Protein AF-A0A2E9NAU9-F1 (afdb_monomer)

Radius of gyration: 31.08 Å; Cα contacts (8 Å, |Δi|>4): 8; chains: 1; bounding box: 83×28×66 Å

Sequence (76 aa):
MGATWGERAAYPGGVDSFWVAALWAILPTIVVSGLFFWVLRSIIRADRNERREYARIDAEERAARGLPPAATTTEQ

Solvent-accessible surface area (backbone atoms only — not comparable to full-atom values): 4771 Å² total; per-residue (Å²): 1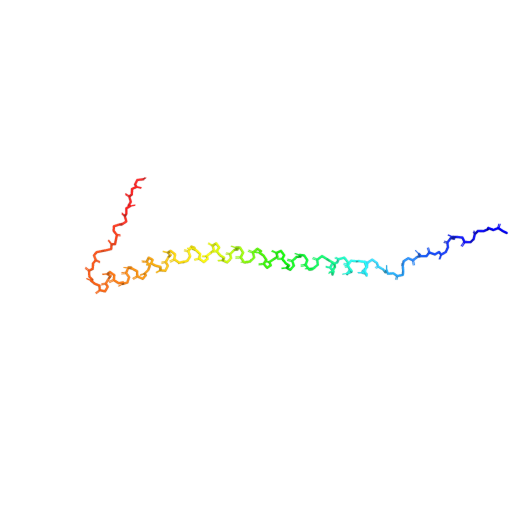34,86,80,86,83,82,79,85,74,80,72,86,62,54,72,66,56,52,54,52,51,54,49,63,66,47,46,62,59,52,52,52,51,51,51,52,51,49,51,55,54,46,55,63,47,48,62,59,45,53,62,50,51,53,55,49,52,55,48,52,55,28,58,76,67,71,44,78,77,81,77,80,80,79,74,129

Nearest PDB structures (foldseek):
  7qso-assembly1_g  TM=4.942E-01  e=3.643E+00  Bos taurus
  7zdh-assembly1_w  TM=4.849E-01  e=6.047E+00  Ovis aries
  8q0a-assembly1_g  TM=4.783E-01  e=6.047E+00  Bos taurus
  7r4g-assembly1_g  TM=4.550E-01  e=7.514E+00  Bos taurus

Structure (mmCIF, N/CA/C/O backbone):
data_AF-A0A2E9NAU9-F1
#
_entry.id   AF-A0A2E9NAU9-F1
#
loop_
_atom_site.group_PDB
_atom_site.id
_atom_site.type_symbol
_atom_site.label_atom_id
_atom_site.label_alt_id
_atom_site.label_comp_id
_atom_site.label_asym_id
_atom_site.label_entity_id
_atom_site.label_seq_id
_atom_site.pdbx_PDB_ins_code
_atom_site.Cartn_x
_atom_site.Cartn_y
_atom_site.Cartn_z
_atom_site.occupancy
_atom_site.B_iso_or_equiv
_atom_site.auth_seq_id
_atom_site.auth_comp_id
_atom_site.auth_asym_id
_atom_site.auth_atom_id
_atom_site.pdbx_PDB_model_num
ATOM 1 N N . MET A 1 1 ? 46.236 -0.825 -35.430 1.00 57.66 1 MET A N 1
ATOM 2 C CA . MET A 1 1 ? 46.238 -0.739 -33.954 1.00 57.66 1 MET A CA 1
ATOM 3 C C . MET A 1 1 ? 45.233 0.336 -33.565 1.00 57.66 1 MET A C 1
ATOM 5 O O . MET A 1 1 ? 45.409 1.456 -34.017 1.00 57.66 1 MET A O 1
ATOM 9 N N . GLY A 1 2 ? 44.180 -0.036 -32.817 1.00 70.50 2 GLY A N 1
ATOM 10 C CA . GLY A 1 2 ? 43.031 0.811 -32.426 1.00 70.50 2 GLY A CA 1
ATOM 11 C C . GLY A 1 2 ? 42.070 1.076 -33.596 1.00 70.50 2 GLY A C 1
ATOM 12 O O . GLY A 1 2 ? 42.532 1.363 -34.685 1.00 70.50 2 GLY A O 1
ATOM 13 N N . ALA A 1 3 ? 40.744 0.989 -33.524 1.00 68.19 3 ALA A N 1
ATOM 14 C CA . ALA A 1 3 ? 39.819 1.048 -32.402 1.00 68.19 3 ALA A CA 1
ATOM 15 C C . ALA A 1 3 ? 38.388 0.851 -32.972 1.00 68.19 3 ALA A C 1
ATOM 17 O O . ALA A 1 3 ? 37.781 1.819 -33.417 1.00 68.19 3 ALA A O 1
ATOM 18 N N . THR A 1 4 ? 37.832 -0.368 -33.000 1.00 68.25 4 THR A N 1
ATOM 19 C CA . THR A 1 4 ? 36.440 -0.615 -33.462 1.00 68.25 4 THR A CA 1
ATOM 20 C C . THR A 1 4 ? 35.439 -0.558 -32.300 1.00 68.25 4 THR A C 1
ATOM 22 O O . THR A 1 4 ? 34.544 -1.392 -32.182 1.00 68.25 4 THR A O 1
ATOM 25 N N . TRP A 1 5 ? 35.596 0.405 -31.385 1.00 64.56 5 TRP A N 1
ATOM 26 C CA . TRP A 1 5 ? 34.793 0.506 -30.154 1.00 64.56 5 TRP A CA 1
ATOM 27 C C . TRP A 1 5 ? 33.363 1.052 -30.369 1.00 64.56 5 TRP A C 1
ATOM 29 O O . TRP A 1 5 ? 32.755 1.528 -29.417 1.00 64.56 5 TRP A O 1
ATOM 39 N N . GLY A 1 6 ? 32.828 1.033 -31.594 1.00 66.25 6 GLY A N 1
ATOM 40 C CA . GLY A 1 6 ? 31.592 1.746 -31.955 1.00 66.25 6 GLY A CA 1
ATOM 41 C C . GLY A 1 6 ? 30.304 0.917 -32.023 1.00 66.25 6 GLY A C 1
ATOM 42 O O . GLY A 1 6 ? 29.234 1.497 -32.137 1.00 66.25 6 GLY A O 1
ATOM 43 N N . GLU A 1 7 ? 30.368 -0.415 -31.955 1.00 62.47 7 GLU A N 1
ATOM 44 C CA . GLU A 1 7 ? 29.236 -1.287 -32.344 1.00 62.47 7 GLU A CA 1
ATOM 45 C C . GLU A 1 7 ? 28.578 -2.067 -31.199 1.00 62.47 7 GLU A C 1
ATOM 47 O O . GLU A 1 7 ? 27.751 -2.950 -31.427 1.00 62.47 7 GLU A O 1
ATOM 52 N N . ARG A 1 8 ? 28.927 -1.777 -29.942 1.00 65.88 8 ARG A N 1
ATOM 53 C CA . ARG A 1 8 ? 28.382 -2.524 -28.802 1.00 65.88 8 ARG A CA 1
ATOM 54 C C . ARG A 1 8 ? 27.218 -1.777 -28.157 1.00 65.88 8 ARG A C 1
ATOM 56 O O . ARG A 1 8 ? 27.417 -0.755 -27.514 1.00 65.88 8 ARG A O 1
ATOM 63 N N . ALA A 1 9 ? 26.045 -2.399 -28.279 1.00 63.19 9 ALA A N 1
ATOM 64 C CA . ALA A 1 9 ? 24.795 -2.145 -27.562 1.00 63.19 9 ALA A CA 1
ATOM 65 C C . ALA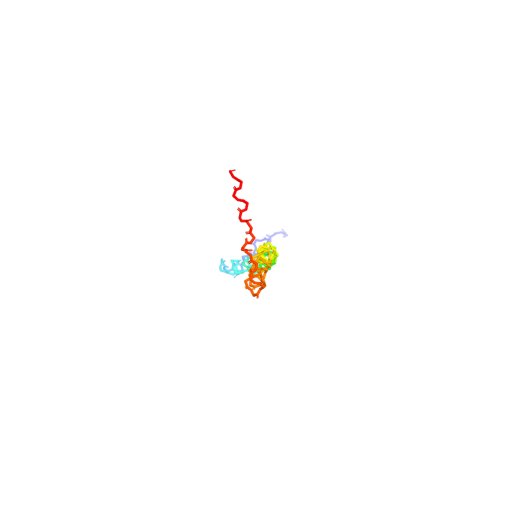 A 1 9 ? 23.849 -1.085 -28.154 1.00 63.19 9 ALA A C 1
ATOM 67 O O . ALA A 1 9 ? 23.393 -0.179 -27.463 1.00 63.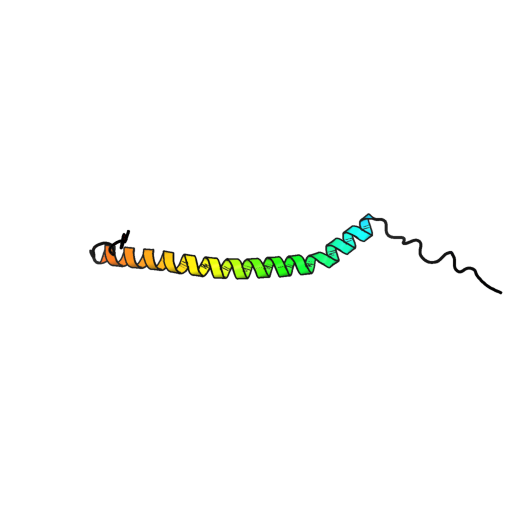19 9 ALA A O 1
ATOM 68 N N . ALA A 1 10 ? 23.424 -1.275 -29.408 1.00 61.47 10 ALA A N 1
ATOM 69 C CA . ALA A 1 10 ? 22.049 -0.910 -29.746 1.00 61.47 10 ALA A CA 1
ATOM 70 C C . ALA A 1 10 ? 21.127 -1.819 -28.913 1.00 61.47 10 ALA A C 1
ATOM 72 O O . ALA A 1 10 ? 21.092 -3.027 -29.144 1.00 61.47 10 ALA A O 1
ATOM 73 N N . TYR A 1 11 ? 20.478 -1.275 -27.879 1.00 65.19 11 TYR A N 1
ATOM 74 C CA . TYR A 1 11 ? 19.593 -2.037 -26.996 1.00 65.19 11 TYR A CA 1
ATOM 75 C C . TYR A 1 11 ? 18.488 -2.708 -27.830 1.00 65.19 11 TYR A C 1
ATOM 77 O O . TYR A 1 11 ? 17.660 -2.003 -28.403 1.00 65.19 11 TYR A O 1
ATOM 85 N N . PRO A 1 12 ? 18.440 -4.050 -27.910 1.00 67.94 12 PRO A N 1
ATOM 86 C CA . PRO A 1 12 ? 17.486 -4.751 -28.771 1.00 67.94 12 PRO A CA 1
ATOM 87 C C . PRO A 1 12 ? 16.051 -4.752 -28.214 1.00 67.94 12 PRO A C 1
ATOM 89 O O . PRO A 1 12 ? 15.141 -5.269 -28.856 1.00 67.94 12 PRO A O 1
ATOM 92 N N . GLY A 1 13 ? 15.832 -4.198 -27.017 1.00 70.19 13 GLY A N 1
ATOM 93 C CA . GLY A 1 13 ? 14.513 -4.072 -26.406 1.00 70.19 13 GLY A CA 1
ATOM 94 C C . GLY A 1 13 ? 13.844 -2.767 -26.821 1.00 70.19 13 GLY A C 1
ATOM 95 O O . GLY A 1 13 ? 14.306 -1.693 -26.442 1.00 70.19 13 GLY A O 1
ATOM 96 N N . GLY A 1 14 ? 12.744 -2.858 -27.571 1.00 81.75 14 GLY A N 1
ATOM 97 C CA . GLY A 1 14 ? 11.881 -1.709 -27.845 1.00 81.75 14 GLY A CA 1
ATOM 98 C C . GLY A 1 14 ? 11.358 -1.061 -26.557 1.00 81.75 14 GLY A C 1
ATOM 99 O O . GLY A 1 14 ? 11.365 -1.673 -25.486 1.00 81.75 14 GLY A O 1
ATOM 100 N N . VAL A 1 15 ? 10.878 0.179 -26.675 1.00 80.88 15 VAL A N 1
ATOM 101 C CA . VAL A 1 15 ? 10.335 0.993 -25.569 1.00 80.88 15 VAL A CA 1
ATOM 102 C C . VAL A 1 15 ? 9.306 0.216 -24.728 1.00 80.88 15 VAL A C 1
ATOM 104 O O . VAL A 1 15 ? 9.298 0.343 -23.506 1.00 80.88 15 VAL A O 1
ATOM 107 N N . ASP A 1 16 ? 8.525 -0.672 -25.346 1.00 84.25 16 ASP A N 1
ATOM 108 C CA . ASP A 1 16 ? 7.573 -1.555 -24.659 1.00 84.25 16 ASP A CA 1
ATOM 109 C C . ASP A 1 16 ? 8.241 -2.492 -23.642 1.00 84.25 16 ASP A C 1
ATOM 111 O O . ASP A 1 16 ? 7.773 -2.621 -22.512 1.00 84.25 16 ASP A O 1
ATOM 115 N N . SER A 1 17 ? 9.375 -3.109 -23.995 1.00 87.38 17 SER A N 1
ATOM 116 C CA . SER A 1 17 ? 10.114 -3.995 -23.085 1.00 87.38 17 SER A CA 1
ATOM 117 C C . SER A 1 17 ? 10.654 -3.233 -21.879 1.00 87.38 17 SER A C 1
ATOM 119 O O . SER A 1 17 ? 10.686 -3.776 -20.774 1.00 87.38 17 SER A O 1
ATOM 121 N N . PHE A 1 18 ? 11.085 -1.987 -22.085 1.00 88.38 18 PHE A N 1
ATOM 122 C CA . PHE A 1 18 ? 11.561 -1.127 -21.009 1.00 88.38 18 PHE A CA 1
ATOM 123 C C . PHE A 1 18 ? 10.424 -0.771 -20.042 1.00 88.38 18 PHE A C 1
ATOM 125 O O . PHE A 1 18 ? 10.576 -0.943 -18.832 1.00 88.38 18 PHE A O 1
ATOM 132 N N . TRP A 1 19 ? 9.266 -0.349 -20.558 1.00 89.25 19 TRP A N 1
ATOM 133 C CA . TRP A 1 19 ? 8.111 -0.012 -19.721 1.00 89.25 19 TRP A CA 1
ATOM 134 C C . TRP A 1 19 ? 7.550 -1.218 -18.968 1.00 89.25 19 TRP A C 1
ATOM 136 O O . TRP A 1 19 ? 7.205 -1.093 -17.792 1.00 89.25 19 TRP A O 1
ATOM 146 N N . VAL A 1 20 ? 7.514 -2.393 -19.601 1.00 93.56 20 VAL A N 1
ATOM 147 C CA . VAL A 1 20 ? 7.102 -3.639 -18.940 1.00 93.56 20 VAL A CA 1
ATOM 148 C C . VAL A 1 20 ? 8.063 -3.992 -17.802 1.00 93.56 20 VAL A C 1
ATOM 150 O O . VAL A 1 20 ? 7.611 -4.281 -16.695 1.00 93.56 20 VAL A O 1
ATOM 153 N N . ALA A 1 21 ? 9.379 -3.918 -18.025 1.00 92.62 21 ALA 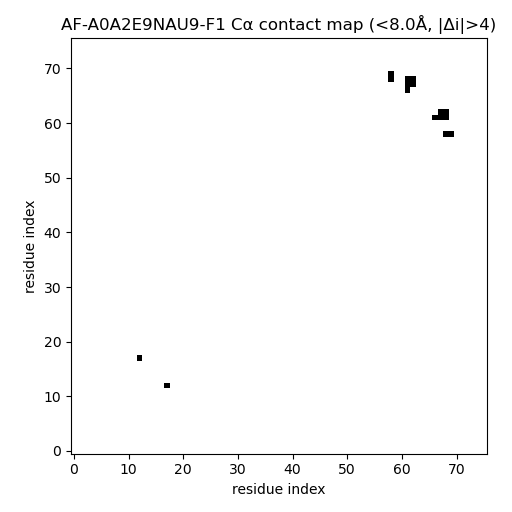A N 1
ATOM 154 C CA . ALA A 1 21 ? 10.368 -4.180 -16.979 1.00 92.62 21 ALA A CA 1
ATOM 155 C C . ALA A 1 21 ? 10.265 -3.177 -15.816 1.00 92.62 21 ALA A C 1
ATOM 157 O O . ALA A 1 21 ? 10.304 -3.575 -14.650 1.00 92.62 21 ALA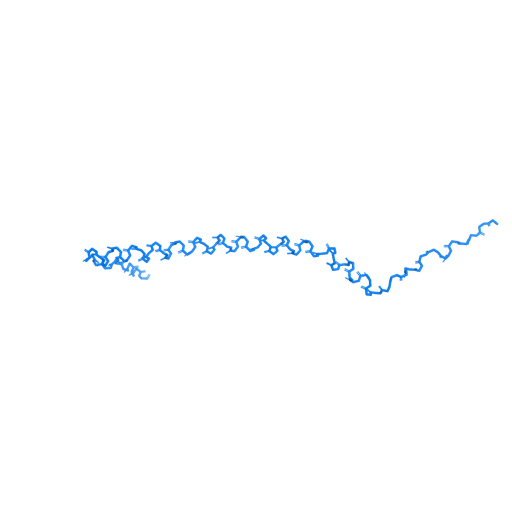 A O 1
ATOM 158 N N . ALA A 1 22 ? 10.076 -1.890 -16.119 1.00 93.12 22 ALA A N 1
ATOM 159 C CA . ALA A 1 22 ? 9.890 -0.850 -15.112 1.00 93.12 22 ALA A CA 1
ATOM 160 C C . ALA A 1 22 ? 8.628 -1.088 -14.264 1.00 93.12 22 ALA A C 1
ATOM 162 O O . ALA A 1 22 ? 8.675 -0.966 -13.038 1.00 93.12 22 ALA A O 1
ATOM 163 N N . LEU A 1 23 ? 7.518 -1.492 -14.893 1.00 95.00 23 LEU A N 1
ATOM 164 C CA . LEU A 1 23 ? 6.282 -1.823 -14.185 1.00 95.00 23 LEU A CA 1
ATOM 165 C C . LEU A 1 23 ? 6.488 -3.006 -13.232 1.00 95.00 23 LEU A C 1
ATOM 167 O O . LEU A 1 23 ? 6.123 -2.917 -12.060 1.00 95.00 23 LEU A O 1
ATOM 171 N N . TRP A 1 24 ? 7.123 -4.081 -13.706 1.00 95.62 24 TRP A N 1
ATOM 172 C CA . TRP A 1 24 ? 7.423 -5.257 -12.884 1.00 95.62 24 TRP A CA 1
ATOM 173 C C . TRP A 1 24 ? 8.370 -4.954 -11.721 1.00 95.62 24 TRP A C 1
ATOM 175 O O . TRP A 1 24 ? 8.227 -5.557 -10.661 1.00 95.62 24 TRP A O 1
ATOM 185 N N . ALA A 1 25 ? 9.297 -4.007 -11.879 1.00 95.12 25 ALA A N 1
ATOM 186 C CA . ALA A 1 25 ? 10.204 -3.602 -10.808 1.00 95.12 25 ALA A CA 1
ATOM 187 C C . ALA A 1 25 ? 9.493 -2.828 -9.681 1.00 95.12 25 ALA A C 1
ATOM 189 O O . ALA A 1 25 ? 9.861 -2.957 -8.514 1.00 95.12 25 ALA A O 1
ATOM 190 N N . ILE A 1 26 ? 8.468 -2.036 -10.013 1.00 96.56 26 ILE A N 1
ATOM 191 C CA . ILE A 1 26 ? 7.727 -1.204 -9.049 1.00 96.56 26 ILE A CA 1
ATOM 192 C C . ILE A 1 26 ? 6.559 -1.978 -8.414 1.00 96.56 26 ILE A C 1
ATOM 194 O O . ILE A 1 26 ? 6.154 -1.696 -7.287 1.00 96.56 26 ILE A O 1
ATOM 198 N N . LEU A 1 27 ? 6.030 -2.996 -9.093 1.00 97.00 27 LEU A N 1
ATOM 199 C CA . LEU A 1 27 ? 4.884 -3.779 -8.625 1.00 97.00 27 LEU A CA 1
ATOM 200 C C . LEU A 1 27 ? 5.035 -4.324 -7.182 1.00 97.00 27 LEU A C 1
ATOM 202 O O . LEU A 1 27 ? 4.089 -4.167 -6.405 1.00 97.00 27 LEU A O 1
ATOM 206 N N . PRO A 1 28 ? 6.194 -4.866 -6.748 1.00 96.12 28 PRO A N 1
ATOM 207 C CA . PRO A 1 28 ? 6.370 -5.361 -5.382 1.00 96.12 28 PRO A CA 1
ATOM 208 C C . PRO A 1 28 ? 6.193 -4.279 -4.311 1.00 96.12 28 PRO A C 1
ATOM 210 O O . PRO A 1 28 ? 5.595 -4.537 -3.266 1.00 96.12 28 PRO A O 1
ATOM 213 N N . THR A 1 29 ? 6.670 -3.056 -4.557 1.00 97.94 29 THR A N 1
ATOM 214 C CA . THR A 1 29 ? 6.584 -1.972 -3.566 1.00 97.94 29 THR A CA 1
ATOM 215 C C . THR A 1 29 ? 5.158 -1.454 -3.438 1.00 97.94 29 THR A C 1
ATOM 217 O O . THR A 1 29 ? 4.709 -1.180 -2.322 1.00 97.94 29 THR A O 1
ATOM 220 N N . ILE A 1 30 ? 4.413 -1.393 -4.547 1.00 97.81 30 ILE A N 1
ATOM 221 C CA . ILE A 1 30 ? 2.991 -1.027 -4.546 1.00 97.81 30 ILE A CA 1
ATOM 222 C C . ILE A 1 30 ? 2.177 -2.066 -3.776 1.00 97.81 30 ILE A C 1
ATOM 224 O O . ILE A 1 30 ? 1.350 -1.690 -2.947 1.00 97.81 30 ILE A O 1
ATOM 228 N N . VAL A 1 31 ? 2.428 -3.359 -4.002 1.00 98.12 31 VAL A N 1
ATOM 229 C CA . VAL A 1 31 ? 1.722 -4.439 -3.296 1.00 98.12 31 VAL A CA 1
ATOM 230 C C . VAL A 1 31 ? 1.961 -4.353 -1.790 1.00 98.12 31 VAL A C 1
ATOM 232 O O . VAL A 1 31 ? 1.001 -4.360 -1.019 1.00 98.12 31 VAL A O 1
ATOM 235 N N . VAL A 1 32 ? 3.219 -4.209 -1.361 1.00 97.62 32 VAL A N 1
ATOM 236 C CA . VAL A 1 32 ? 3.556 -4.084 0.066 1.00 97.62 32 VAL A CA 1
ATOM 237 C C . VAL A 1 32 ? 2.939 -2.822 0.669 1.00 97.62 32 VAL A C 1
ATOM 239 O O . VAL A 1 32 ? 2.329 -2.895 1.734 1.00 97.62 32 VAL A O 1
ATOM 242 N N . SER A 1 33 ? 3.028 -1.682 -0.020 1.00 98.19 33 SER A N 1
ATOM 243 C CA . SER A 1 33 ? 2.444 -0.414 0.440 1.00 98.19 33 SER A CA 1
ATOM 244 C C . SER A 1 33 ? 0.921 -0.496 0.558 1.00 98.19 33 SER A C 1
ATOM 246 O O . SER A 1 33 ? 0.346 -0.029 1.541 1.00 98.19 33 SER A O 1
ATOM 248 N N . GLY A 1 34 ? 0.264 -1.131 -0.416 1.00 97.94 34 GLY A N 1
ATOM 249 C CA . GLY A 1 34 ? -1.178 -1.351 -0.419 1.00 97.94 34 GLY A CA 1
ATOM 250 C C . GLY A 1 34 ? -1.622 -2.256 0.726 1.00 97.94 34 GLY A C 1
ATOM 251 O O . GLY A 1 34 ? -2.556 -1.910 1.448 1.00 97.94 34 GLY A O 1
ATOM 252 N N . LEU A 1 35 ? -0.917 -3.370 0.945 1.00 97.88 35 LEU A N 1
ATOM 253 C CA . LEU A 1 35 ? -1.193 -4.275 2.060 1.00 97.88 35 LEU A CA 1
ATOM 254 C C . LEU A 1 35 ? -0.977 -3.580 3.409 1.00 97.88 35 LEU A C 1
ATOM 256 O O . LEU A 1 35 ? -1.837 -3.656 4.283 1.00 97.88 35 LEU A O 1
ATOM 260 N N . PHE A 1 36 ? 0.134 -2.861 3.567 1.00 96.81 36 PHE A N 1
ATOM 261 C CA . PHE A 1 36 ? 0.441 -2.112 4.783 1.00 96.81 36 PHE A CA 1
ATOM 262 C C . PHE A 1 36 ? -0.638 -1.067 5.095 1.00 96.81 36 PHE A C 1
ATOM 264 O O . PHE A 1 36 ? -1.155 -1.018 6.213 1.00 96.81 36 PHE A O 1
ATOM 271 N N . PHE A 1 37 ? -1.035 -0.271 4.097 1.00 96.69 37 PHE A N 1
ATOM 272 C CA . PHE A 1 37 ? -2.112 0.704 4.252 1.00 96.69 37 PHE A CA 1
ATOM 273 C C . PHE A 1 37 ? -3.442 0.027 4.590 1.00 96.69 37 PHE A C 1
ATOM 275 O O . PHE A 1 37 ? -4.177 0.519 5.446 1.00 96.69 37 PHE A O 1
ATOM 282 N N . TRP A 1 38 ? -3.745 -1.113 3.964 1.00 96.62 38 TRP A N 1
ATOM 283 C CA . TRP A 1 38 ? -4.954 -1.879 4.251 1.00 96.62 38 TRP A CA 1
ATOM 284 C C . TRP A 1 38 ? -4.986 -2.385 5.697 1.00 96.62 38 TRP A C 1
ATOM 286 O O . TRP A 1 38 ? -6.014 -2.239 6.355 1.00 96.62 38 TRP A O 1
ATOM 296 N N . VAL A 1 39 ? -3.863 -2.887 6.222 1.00 95.38 39 VAL A N 1
ATOM 297 C CA . VAL A 1 39 ? -3.731 -3.307 7.628 1.00 95.38 39 VAL A CA 1
ATOM 298 C C . VAL A 1 39 ? -3.898 -2.121 8.579 1.00 95.38 39 VAL A C 1
ATOM 300 O O . VAL A 1 39 ? -4.689 -2.186 9.516 1.00 95.38 39 VAL A O 1
ATOM 303 N N . LEU A 1 40 ? -3.224 -0.995 8.331 1.00 95.00 40 LEU A N 1
ATOM 304 C CA . LEU A 1 40 ? -3.391 0.196 9.171 1.00 95.00 40 LEU A CA 1
ATOM 305 C C . LEU A 1 40 ? -4.852 0.680 9.159 1.00 95.00 40 LEU A C 1
ATOM 307 O O . LEU A 1 40 ? -5.442 0.999 10.194 1.00 95.00 40 LEU A O 1
ATOM 311 N N . ARG A 1 41 ? -5.467 0.681 7.975 1.00 92.31 41 ARG A N 1
ATOM 312 C CA . ARG A 1 41 ? -6.861 1.074 7.770 1.00 92.31 41 ARG A CA 1
ATOM 313 C C . ARG A 1 41 ? -7.855 0.083 8.379 1.00 92.31 41 ARG A C 1
ATOM 315 O O . ARG A 1 41 ? -8.963 0.513 8.722 1.00 92.31 41 ARG A O 1
ATOM 322 N N . SER A 1 42 ? -7.510 -1.199 8.486 1.00 90.62 42 SER A N 1
ATOM 323 C CA . SER A 1 42 ? -8.350 -2.216 9.122 1.00 90.62 42 SER A CA 1
ATOM 324 C C . SER A 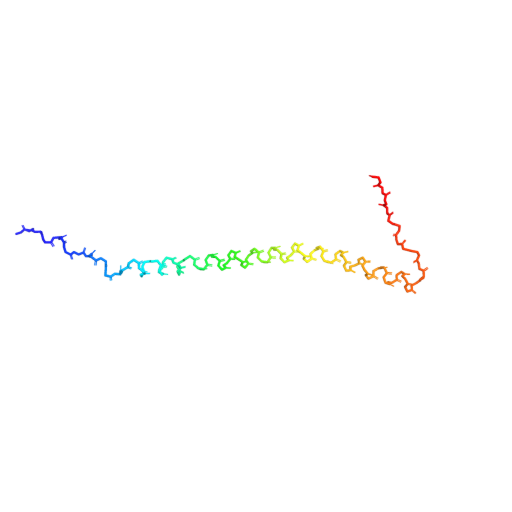1 42 ? -8.340 -2.041 10.637 1.00 90.62 42 SER A C 1
ATOM 326 O O . SER A 1 42 ? -9.418 -1.949 11.216 1.00 90.62 42 SER A O 1
ATOM 328 N N . ILE A 1 43 ? -7.167 -1.843 11.249 1.00 88.69 43 ILE A N 1
ATOM 329 C CA . ILE A 1 43 ? -7.015 -1.618 12.697 1.00 8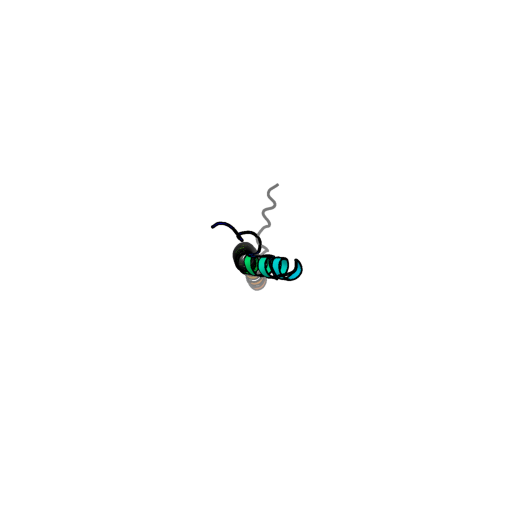8.69 43 ILE A CA 1
ATOM 330 C C . ILE A 1 43 ? -7.775 -0.361 13.135 1.00 88.69 43 ILE A C 1
ATOM 332 O O . ILE A 1 43 ? -8.629 -0.426 14.017 1.00 88.69 43 ILE A O 1
ATOM 336 N N . ILE A 1 44 ? -7.553 0.773 12.460 1.00 87.31 44 ILE A N 1
ATOM 337 C CA . ILE A 1 44 ? -8.226 2.045 12.794 1.00 87.31 44 ILE A CA 1
ATOM 338 C C . ILE A 1 44 ? -9.755 1.939 12.637 1.00 87.31 44 ILE A C 1
ATOM 340 O O . ILE A 1 44 ? -10.521 2.620 13.320 1.00 87.31 44 ILE A O 1
ATOM 344 N N . ARG A 1 45 ? -10.242 1.108 11.709 1.00 81.50 45 ARG A N 1
ATOM 345 C CA . ARG A 1 45 ? -11.684 0.907 11.494 1.00 81.50 45 ARG A CA 1
ATOM 346 C C . ARG A 1 45 ? -12.285 -0.077 12.485 1.00 81.50 45 ARG A C 1
ATOM 348 O O . ARG A 1 45 ? -13.425 0.142 12.885 1.00 81.50 45 ARG A O 1
ATOM 355 N N . ALA A 1 46 ? -11.544 -1.118 12.847 1.00 76.56 46 ALA A N 1
ATOM 356 C CA . ALA A 1 46 ? -11.951 -2.106 13.833 1.00 76.56 46 ALA A CA 1
ATOM 357 C C . ALA A 1 46 ? -12.162 -1.443 15.202 1.00 76.56 46 ALA A C 1
ATOM 359 O O . ALA A 1 46 ? -13.255 -1.568 15.747 1.00 76.56 46 ALA A O 1
ATOM 360 N N . ASP A 1 47 ? -11.227 -0.596 15.655 1.00 70.81 47 ASP A N 1
ATOM 361 C CA . ASP A 1 47 ? -11.353 0.162 16.917 1.00 70.81 47 ASP A CA 1
ATOM 362 C C . ASP A 1 47 ? -12.651 0.998 16.978 1.00 70.81 47 ASP A C 1
ATOM 364 O O . ASP A 1 47 ? -13.370 1.038 17.980 1.00 70.81 47 ASP A O 1
ATOM 368 N N . ARG A 1 48 ? -13.039 1.606 15.848 1.00 67.69 48 ARG A N 1
ATOM 369 C CA . ARG A 1 48 ? -14.290 2.377 15.748 1.00 67.69 48 ARG A CA 1
ATOM 370 C C . ARG A 1 48 ? -15.550 1.514 15.723 1.00 67.69 48 ARG A C 1
ATOM 372 O O . ARG A 1 48 ? -16.612 2.010 16.104 1.00 67.69 48 ARG A O 1
ATOM 379 N N . ASN A 1 49 ? -15.468 0.284 15.226 1.00 66.25 49 ASN A N 1
ATOM 380 C CA . ASN A 1 49 ? -16.600 -0.639 15.172 1.00 66.25 49 ASN A CA 1
ATOM 381 C C . ASN A 1 49 ? -16.845 -1.293 16.532 1.00 66.25 49 ASN A C 1
ATOM 383 O O . ASN A 1 49 ? -17.998 -1.400 16.937 1.00 66.25 49 ASN A O 1
ATOM 387 N N . GLU A 1 50 ? -15.790 -1.641 17.265 1.00 64.88 50 GLU A N 1
ATOM 388 C CA . GLU A 1 50 ? -15.906 -2.227 18.602 1.00 64.88 50 GLU A CA 1
ATOM 389 C C . GLU A 1 50 ? -16.670 -1.298 19.549 1.00 64.88 50 GLU A C 1
ATOM 391 O O . GLU A 1 50 ? -17.653 -1.712 20.160 1.00 64.88 50 GLU A O 1
ATOM 396 N N . ARG A 1 51 ? -16.352 0.005 19.567 1.00 65.44 51 ARG A N 1
ATOM 397 C CA . ARG A 1 51 ? -17.119 0.983 20.365 1.00 65.44 51 ARG A CA 1
ATOM 398 C C . ARG A 1 51 ? -18.601 1.079 19.977 1.00 65.44 51 ARG A C 1
ATOM 400 O O . ARG A 1 51 ? -19.427 1.415 20.821 1.00 65.44 51 ARG A O 1
ATOM 407 N N . ARG A 1 52 ? -18.950 0.817 18.713 1.00 61.94 52 ARG A N 1
ATOM 408 C CA . ARG A 1 52 ? -20.340 0.884 18.224 1.00 61.94 52 ARG A CA 1
ATOM 409 C C . ARG A 1 52 ? -21.127 -0.375 18.557 1.00 61.94 52 ARG A C 1
ATOM 411 O O . ARG A 1 52 ? -22.281 -0.267 18.957 1.00 61.94 52 ARG A O 1
ATOM 418 N N . GLU A 1 53 ? -20.507 -1.540 18.420 1.00 63.69 53 GLU A N 1
ATOM 419 C CA . GLU A 1 53 ? -21.146 -2.813 18.752 1.00 63.69 53 GLU A CA 1
ATOM 420 C C . GLU A 1 53 ? -21.313 -2.968 20.269 1.00 63.69 53 GLU A C 1
ATOM 422 O O . GLU A 1 53 ? -22.395 -3.351 20.703 1.00 63.69 53 GLU A O 1
ATOM 427 N N . TYR A 1 54 ? -20.340 -2.545 21.091 1.00 60.59 54 TYR A N 1
ATOM 428 C CA . TYR A 1 54 ? -20.522 -2.509 22.551 1.00 60.59 54 TYR A CA 1
ATOM 429 C C . TYR A 1 54 ? -21.694 -1.612 22.966 1.00 60.59 54 TYR A C 1
ATOM 431 O O . TYR A 1 54 ? -22.495 -2.006 23.806 1.00 60.59 54 TYR A O 1
ATOM 439 N N . ALA A 1 55 ? -21.851 -0.437 22.346 1.00 64.31 55 ALA A N 1
ATOM 440 C CA . ALA A 1 55 ? -22.981 0.447 22.633 1.00 64.31 55 ALA A CA 1
ATOM 441 C C . ALA A 1 55 ? -24.332 -0.163 22.218 1.00 64.31 55 ALA A C 1
ATOM 443 O O . ALA A 1 55 ? -25.340 0.075 22.885 1.00 64.31 55 ALA A O 1
ATOM 444 N N . ARG A 1 56 ? -24.357 -0.956 21.138 1.00 70.12 56 ARG A N 1
ATOM 445 C CA . ARG A 1 56 ? -25.564 -1.661 20.690 1.00 70.12 56 ARG A CA 1
ATOM 446 C C . ARG A 1 56 ? -25.933 -2.797 21.642 1.00 70.12 56 ARG A C 1
ATOM 448 O O . ARG A 1 56 ? -27.086 -2.880 22.051 1.00 70.12 56 ARG A O 1
ATOM 455 N N . ILE A 1 57 ? -24.954 -3.606 22.042 1.00 72.56 57 ILE A N 1
ATOM 456 C CA . ILE A 1 57 ? -25.155 -4.737 22.959 1.00 72.56 57 ILE A CA 1
ATOM 457 C C . ILE A 1 57 ? -25.629 -4.238 24.330 1.00 72.56 57 ILE A C 1
ATOM 459 O O . ILE A 1 57 ? -26.611 -4.741 24.864 1.00 72.56 57 ILE A O 1
ATOM 463 N N . ASP A 1 58 ? -25.020 -3.179 24.867 1.00 69.62 58 ASP A N 1
ATOM 464 C CA . ASP A 1 58 ? -25.413 -2.625 26.169 1.00 69.62 58 ASP A CA 1
ATOM 465 C C . ASP A 1 58 ? -26.814 -1.966 26.122 1.00 69.62 58 ASP A C 1
ATOM 467 O O . ASP A 1 58 ? -27.527 -1.899 27.123 1.00 69.62 58 ASP A O 1
ATOM 471 N N . ALA A 1 59 ? -27.257 -1.486 24.952 1.00 73.31 59 ALA A N 1
ATOM 472 C CA . ALA A 1 59 ? -28.626 -1.007 24.745 1.00 73.31 59 ALA A CA 1
ATOM 473 C C . ALA A 1 59 ? -29.640 -2.159 24.661 1.00 73.31 59 ALA A C 1
ATOM 475 O O . ALA A 1 59 ? -30.717 -2.059 25.249 1.00 73.31 59 ALA A O 1
ATOM 476 N N . GLU A 1 60 ? -29.289 -3.255 23.985 1.00 75.44 60 GLU A N 1
ATOM 477 C CA . GLU A 1 60 ? -30.106 -4.472 23.914 1.00 75.44 60 GLU A CA 1
ATOM 478 C C . GLU A 1 60 ? -30.256 -5.122 25.303 1.00 75.44 60 GLU A C 1
ATOM 480 O O . GLU A 1 60 ? -31.371 -5.462 25.706 1.00 75.44 60 GLU A O 1
ATOM 485 N N . GLU A 1 61 ? -29.183 -5.199 26.097 1.00 72.50 61 GLU A N 1
ATOM 486 C CA . GLU A 1 61 ? -29.237 -5.731 27.465 1.00 72.50 61 GLU A CA 1
ATOM 487 C C . GLU A 1 61 ? -30.032 -4.845 28.433 1.00 72.50 61 GLU A C 1
ATOM 489 O O . GLU A 1 61 ? -30.715 -5.360 29.326 1.00 72.50 61 GLU A O 1
ATOM 494 N N . ARG A 1 62 ? -29.965 -3.516 28.277 1.00 67.12 62 ARG A N 1
ATOM 495 C CA . ARG A 1 62 ? -30.771 -2.583 29.081 1.00 67.12 62 ARG A CA 1
ATOM 496 C C . ARG A 1 62 ? -32.240 -2.605 28.681 1.00 67.12 62 ARG A C 1
ATOM 498 O O . ARG A 1 62 ? -33.085 -2.598 29.572 1.00 67.12 62 ARG A O 1
ATOM 505 N N . ALA A 1 63 ? -32.548 -2.714 27.389 1.00 71.69 63 ALA A N 1
ATOM 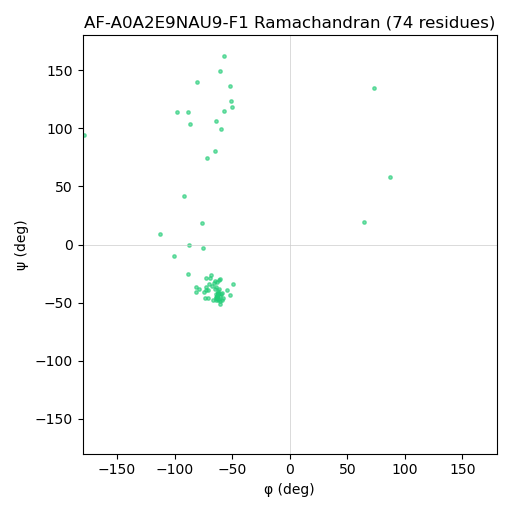506 C CA . ALA A 1 63 ? -33.915 -2.896 26.909 1.00 71.69 63 ALA A CA 1
ATOM 507 C C . ALA A 1 63 ? -34.516 -4.214 27.425 1.00 71.69 63 ALA A C 1
ATOM 509 O O . ALA A 1 63 ? -35.644 -4.221 27.915 1.00 71.69 63 ALA A O 1
ATOM 510 N N . ALA A 1 64 ? -33.739 -5.303 27.414 1.00 73.50 64 ALA A N 1
ATOM 511 C CA . ALA A 1 64 ? -34.151 -6.587 27.979 1.00 73.50 64 ALA A CA 1
ATOM 512 C C . ALA A 1 64 ? -34.356 -6.533 29.507 1.00 73.50 64 ALA A C 1
ATOM 514 O O . ALA A 1 64 ? -35.221 -7.226 30.038 1.00 73.50 64 ALA A O 1
ATOM 515 N N . ARG A 1 65 ? -33.599 -5.685 30.219 1.00 74.50 65 ARG A N 1
ATOM 516 C CA . ARG A 1 65 ? -33.747 -5.441 31.667 1.00 74.50 65 ARG A CA 1
ATOM 517 C C . ARG A 1 65 ? -34.765 -4.352 32.031 1.00 74.50 65 ARG A C 1
ATOM 519 O O . ARG A 1 65 ? -34.944 -4.085 33.216 1.00 74.50 65 ARG A O 1
ATOM 526 N N . GLY A 1 66 ? -35.424 -3.718 31.056 1.00 72.12 66 GLY A N 1
ATOM 527 C CA . GLY A 1 66 ? -36.361 -2.613 31.298 1.00 72.12 66 GLY A CA 1
ATOM 528 C C . GLY A 1 66 ? -35.708 -1.354 31.883 1.00 72.12 66 GLY A C 1
ATOM 529 O O . GLY A 1 66 ? -36.388 -0.525 32.485 1.00 72.12 66 GLY A O 1
ATOM 530 N N . LEU A 1 67 ? -34.388 -1.215 31.739 1.00 67.69 67 LEU A N 1
ATOM 531 C CA . LEU A 1 67 ? -33.637 -0.056 32.208 1.00 67.69 67 LEU A CA 1
ATOM 532 C C . LEU A 1 67 ? -33.773 1.092 31.195 1.00 67.69 67 LEU A C 1
ATOM 534 O O . LEU A 1 67 ? -33.727 0.846 29.986 1.00 67.69 67 LEU A O 1
ATOM 538 N N . PRO A 1 68 ? -33.923 2.348 31.656 1.00 64.75 68 PRO A N 1
ATOM 539 C CA . PRO A 1 68 ? -34.018 3.491 30.759 1.00 64.75 68 PRO A CA 1
ATOM 540 C C . PRO A 1 68 ? -32.745 3.616 29.898 1.00 64.75 68 PRO A C 1
ATOM 542 O O . PRO A 1 68 ? -31.660 3.233 30.355 1.00 64.75 68 PRO A O 1
ATOM 545 N N . PRO A 1 69 ? -32.849 4.139 28.658 1.00 65.12 69 PRO A N 1
ATOM 546 C CA . PRO A 1 69 ? -31.692 4.360 27.796 1.00 65.12 69 PRO A CA 1
ATOM 547 C C . PRO A 1 69 ? -30.623 5.153 28.551 1.00 65.12 69 PRO A C 1
ATOM 549 O O . PRO A 1 69 ? -30.961 6.112 29.248 1.00 65.12 69 PRO A O 1
ATOM 552 N N . ALA A 1 70 ? -29.350 4.754 28.429 1.00 65.25 70 ALA A N 1
ATOM 553 C CA . ALA A 1 70 ? -28.251 5.513 29.020 1.00 65.25 70 ALA A CA 1
ATOM 554 C C . ALA A 1 70 ? -28.388 6.970 28.579 1.00 65.25 70 ALA A C 1
ATOM 556 O O . ALA A 1 70 ? -28.503 7.234 27.379 1.00 65.25 70 ALA A O 1
ATOM 557 N N . ALA A 1 71 ? -28.456 7.878 29.557 1.00 63.06 71 ALA A N 1
ATOM 558 C CA . ALA A 1 71 ? -28.670 9.290 29.306 1.00 63.06 71 ALA A CA 1
ATOM 559 C C . ALA A 1 71 ? -27.676 9.743 28.238 1.00 63.06 71 ALA A C 1
ATOM 561 O O . ALA A 1 71 ? -26.461 9.643 28.417 1.00 63.06 71 ALA A O 1
ATOM 562 N N . THR A 1 72 ? -28.199 10.203 27.103 1.00 56.72 72 THR A N 1
ATOM 563 C CA . THR A 1 72 ? -27.422 11.017 26.185 1.00 56.72 72 THR A CA 1
ATOM 564 C C . THR A 1 72 ? -27.020 12.236 26.994 1.00 56.72 72 THR A C 1
ATOM 566 O O . THR A 1 72 ? -27.846 13.121 27.224 1.00 56.72 72 THR A O 1
ATOM 569 N N . THR A 1 73 ? -25.788 12.254 27.498 1.00 55.62 73 THR A N 1
ATOM 570 C CA . THR A 1 73 ? -25.155 13.473 27.990 1.00 55.62 73 THR A CA 1
ATOM 571 C C . THR A 1 73 ? -24.989 14.380 26.778 1.00 55.62 73 THR A C 1
ATOM 573 O O . THR A 1 73 ? -23.950 14.426 26.128 1.00 55.62 73 THR A O 1
ATOM 576 N N . THR A 1 74 ? -26.088 15.038 26.428 1.00 52.97 74 THR A N 1
ATOM 577 C CA . THR A 1 74 ? -26.136 16.260 25.649 1.00 52.97 74 THR A CA 1
ATOM 578 C C . THR A 1 74 ? -25.609 17.343 26.581 1.00 52.97 74 THR A C 1
ATOM 580 O O . THR A 1 74 ? -26.377 18.100 27.169 1.00 52.97 74 THR A O 1
ATOM 583 N N . GLU A 1 75 ? -24.299 17.362 26.802 1.00 52.66 75 GLU A N 1
ATOM 584 C CA . GLU A 1 75 ? -23.649 18.583 27.256 1.00 52.66 75 GLU A CA 1
ATOM 585 C C . GLU A 1 75 ? -23.295 19.395 26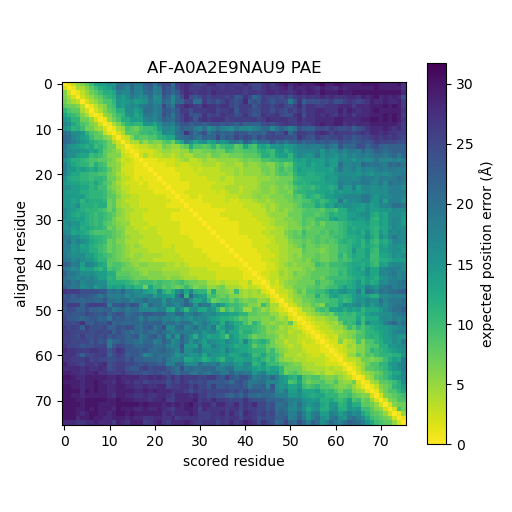.009 1.00 52.66 75 GLU A C 1
ATOM 587 O O . GLU A 1 75 ? -22.429 18.998 25.236 1.00 52.66 75 GLU A O 1
ATOM 592 N N . GLN A 1 76 ? -24.119 20.430 25.806 1.00 43.44 76 GLN A N 1
ATOM 593 C CA . GLN A 1 76 ? -23.838 21.768 25.255 1.00 43.44 76 GLN A CA 1
ATOM 594 C C . GLN A 1 76 ? -22.750 21.880 24.176 1.00 43.44 76 GLN A C 1
ATOM 596 O O . GLN A 1 76 ? -21.550 21.778 24.508 1.00 43.44 76 GLN A O 1
#

Secondary structure (DSSP, 8-state):
----TT-S----S-HHHHHHHHHHHHHHHHHHHHHHHHHHHHHHHHHHHHHHHHHHHHHHHHHHTTPPPPP-----

Foldseek 3Di:
DDDPPPPPDPPPDDPVNVVVVVCVVCVVVCVVVVVVVVVVVVVVVVVVVVVVVVLVVVQVVCVVVVHPRDDPPPDD

Mean predicted aligned error: 14.01 Å

pLDDT: mean 77.19, std 14.69, range [43.44, 98.19]